Protein AF-B9L3M8-F1 (afdb_monomer_lite)

Foldseek 3Di:
DPPPDDPDDDDPVCVQVVDPVSVVCCVPVVVVVVVVVVVVVVVVPPDPDPD

Secondary structure (DSSP, 8-state):
----PPPPPPPHHHHHHS-HHHHHHHHHHHHHHHHHHHHHHHHHHS-S---

Radius of gyration: 23.06 Å; chains: 1; bounding box: 40×19×78 Å

pLDDT: mean 88.07, std 13.23, range [48.25, 98.62]

Sequence (51 aa):
MEQRERPERIPWPQVLLDDIFLLLMAGLVVPTLFYLIWGLIDLGFIPLFGR

Organism: Thermomicrobium roseum (strain ATCC 27502 / DSM 5159 / P-2) (NCBI:txid309801)

Structure (mmCIF, N/CA/C/O backbone):
data_AF-B9L3M8-F1
#
_entry.id   AF-B9L3M8-F1
#
loop_
_atom_site.group_PDB
_atom_site.id
_atom_site.type_symbol
_atom_site.label_atom_id
_atom_site.label_alt_id
_atom_site.label_comp_id
_atom_site.label_asym_id
_atom_site.label_entity_id
_atom_site.label_seq_id
_atom_site.pdbx_PDB_ins_code
_atom_site.Cartn_x
_atom_site.Cartn_y
_atom_site.Cartn_z
_atom_site.occupancy
_atom_site.B_iso_or_equiv
_atom_site.auth_seq_id
_atom_site.auth_comp_id
_atom_site.auth_asym_id
_atom_site.auth_atom_id
_atom_site.pdbx_PDB_model_num
ATOM 1 N N . MET A 1 1 ? -23.059 -12.131 42.751 1.00 48.25 1 MET A N 1
ATOM 2 C CA . MET A 1 1 ? -21.785 -12.690 42.258 1.00 48.25 1 MET A CA 1
ATOM 3 C C . MET A 1 1 ? -21.436 -11.910 41.003 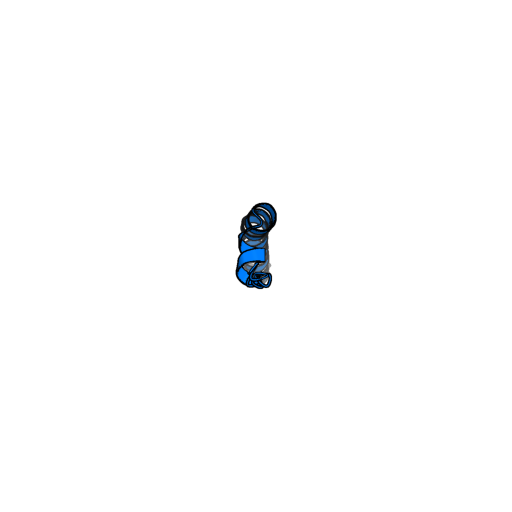1.00 48.25 1 MET A C 1
ATOM 5 O O . MET A 1 1 ? -21.993 -12.205 39.957 1.00 48.25 1 MET A O 1
ATOM 9 N N . GLU A 1 2 ? -20.626 -10.857 41.108 1.00 57.25 2 GLU A N 1
ATOM 10 C CA . GLU A 1 2 ? -20.105 -10.166 39.921 1.00 57.25 2 GLU A CA 1
ATOM 11 C C . GLU A 1 2 ? -19.061 -11.078 39.273 1.00 57.25 2 GLU A C 1
ATOM 13 O O . GLU A 1 2 ? -17.935 -11.208 39.758 1.00 57.25 2 GLU A O 1
ATOM 18 N N . GLN A 1 3 ? -19.456 -11.782 38.212 1.00 59.19 3 GLN A N 1
ATOM 19 C CA . GLN A 1 3 ? -18.492 -12.405 37.318 1.00 59.19 3 GLN A CA 1
ATOM 20 C C . GLN A 1 3 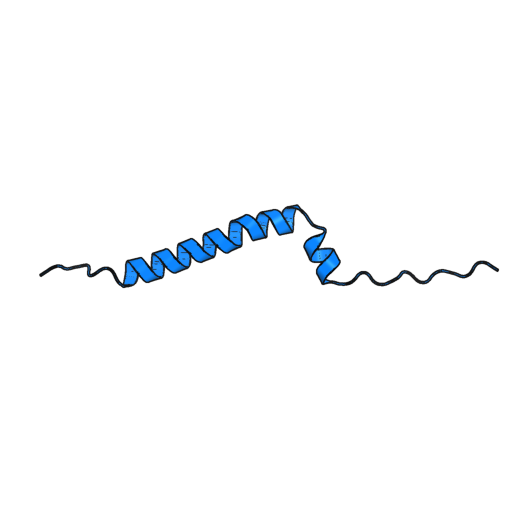? -17.723 -11.268 36.647 1.00 59.19 3 GLN A C 1
ATOM 22 O O . GLN A 1 3 ? -18.277 -10.515 35.855 1.00 59.19 3 GLN A O 1
ATOM 27 N N . ARG A 1 4 ? -16.448 -11.108 37.013 1.00 57.44 4 ARG A N 1
ATOM 28 C CA . ARG A 1 4 ? -15.527 -10.225 36.298 1.00 57.44 4 ARG A CA 1
ATOM 29 C C . ARG A 1 4 ? -15.342 -10.798 34.897 1.00 57.44 4 ARG A C 1
ATOM 31 O O . ARG A 1 4 ? -14.565 -11.739 34.722 1.00 57.44 4 ARG A O 1
ATOM 38 N N . GLU A 1 5 ? -16.080 -10.266 33.931 1.00 64.75 5 GLU A N 1
ATOM 39 C CA . GLU A 1 5 ? -15.852 -10.538 32.516 1.00 64.75 5 GLU A CA 1
ATOM 40 C C . GLU A 1 5 ? -14.396 -10.186 32.201 1.00 64.75 5 GLU A C 1
ATOM 42 O O . GLU A 1 5 ? -13.933 -9.063 32.415 1.00 64.75 5 GLU A O 1
ATOM 47 N N . ARG A 1 6 ? -13.618 -11.196 31.801 1.00 72.00 6 ARG A N 1
ATOM 48 C CA . ARG A 1 6 ? -12.241 -10.976 31.362 1.00 72.00 6 ARG A CA 1
ATOM 49 C C . ARG A 1 6 ? -12.320 -10.234 30.028 1.00 72.00 6 ARG A C 1
ATOM 51 O O . ARG A 1 6 ? -13.096 -10.673 29.184 1.00 72.00 6 ARG A O 1
ATOM 58 N N . PRO A 1 7 ? -11.535 -9.165 29.814 1.00 73.62 7 PRO A N 1
ATOM 59 C CA . PRO A 1 7 ? -11.545 -8.467 28.538 1.00 73.62 7 PRO A CA 1
ATOM 60 C C . PRO A 1 7 ? -11.173 -9.455 27.431 1.00 73.62 7 PRO A C 1
ATOM 62 O O . PRO A 1 7 ? -10.090 -10.048 27.449 1.00 73.62 7 PRO A O 1
ATOM 65 N N . GLU A 1 8 ? -12.102 -9.673 26.506 1.00 80.56 8 GLU A N 1
ATOM 66 C CA . GLU A 1 8 ? -11.884 -10.518 25.343 1.00 80.56 8 GLU A CA 1
ATOM 67 C C . GLU A 1 8 ? -10.843 -9.844 24.442 1.00 80.56 8 GLU A C 1
ATOM 69 O O . GLU A 1 8 ? -10.910 -8.646 24.156 1.00 80.56 8 GLU A O 1
ATOM 74 N N . ARG A 1 9 ? -9.800 -10.587 24.062 1.00 85.12 9 ARG A N 1
ATOM 75 C CA . ARG A 1 9 ? -8.700 -10.026 23.277 1.00 85.12 9 ARG A CA 1
ATOM 76 C C . ARG A 1 9 ? -9.170 -9.818 21.844 1.00 85.12 9 ARG A C 1
ATOM 78 O O . ARG A 1 9 ? -9.458 -10.789 21.152 1.00 85.12 9 ARG A O 1
ATOM 85 N N . ILE A 1 10 ? -9.162 -8.568 21.392 1.00 86.94 10 ILE A N 1
ATOM 86 C CA . ILE A 1 10 ? -9.538 -8.217 20.021 1.00 86.94 10 ILE A CA 1
ATOM 87 C C . ILE A 1 10 ? -8.536 -8.853 19.029 1.00 86.94 10 ILE A C 1
ATOM 89 O O . ILE A 1 10 ? -7.319 -8.686 19.195 1.00 86.94 10 ILE A O 1
ATOM 93 N N . PRO A 1 11 ? -9.012 -9.594 18.013 1.00 91.81 11 PRO A N 1
ATOM 94 C CA . PRO A 1 11 ? -8.198 -10.126 16.925 1.00 91.81 11 PRO A CA 1
ATOM 95 C C . PRO A 1 11 ? -7.424 -9.042 16.161 1.00 91.81 11 PRO A C 1
ATOM 97 O O . PRO A 1 11 ? -7.952 -7.985 15.828 1.00 91.81 11 PRO A O 1
ATOM 100 N N . TRP A 1 12 ? -6.169 -9.330 15.805 1.00 92.88 12 TRP A N 1
ATOM 101 C CA . TRP A 1 12 ? -5.284 -8.369 15.129 1.00 92.88 12 TRP A CA 1
ATOM 102 C C . TRP A 1 12 ? -5.785 -7.886 13.753 1.00 92.88 12 TRP A C 1
ATOM 104 O O . TRP A 1 12 ? -5.695 -6.689 13.487 1.00 92.88 12 TRP A O 1
ATOM 114 N N . PRO A 1 13 ? -6.363 -8.748 12.887 1.00 92.69 13 PRO A N 1
ATOM 115 C CA . PRO A 1 13 ? -6.918 -8.286 11.616 1.00 92.69 13 PRO A CA 1
ATOM 116 C C . PRO A 1 13 ? -8.086 -7.310 11.793 1.00 92.69 13 PRO A C 1
ATOM 118 O O . PRO A 1 13 ? -8.272 -6.444 10.951 1.00 92.69 13 PRO A O 1
ATOM 121 N N . GLN A 1 14 ? -8.843 -7.425 12.889 1.00 91.94 14 GLN A N 1
ATOM 122 C CA . GLN A 1 14 ? -9.943 -6.513 13.207 1.00 91.94 14 GLN A CA 1
ATOM 123 C C . GLN A 1 14 ? -9.408 -5.109 13.487 1.00 91.94 14 GLN A C 1
ATOM 125 O O . GLN A 1 14 ? -9.806 -4.164 12.826 1.00 91.94 14 GLN A O 1
ATOM 130 N N . VAL A 1 15 ? -8.389 -4.998 14.344 1.00 92.25 15 VAL A N 1
ATOM 131 C CA . VAL A 1 15 ? -7.735 -3.712 14.646 1.00 92.25 15 VAL A CA 1
ATOM 132 C C . VAL A 1 15 ? -7.194 -3.028 13.384 1.00 92.25 15 VAL A C 1
ATOM 134 O O . VAL A 1 15 ? -7.263 -1.809 13.270 1.00 92.25 15 VAL A O 1
ATOM 137 N N . LEU A 1 16 ? -6.669 -3.801 12.429 1.00 92.50 16 LEU A N 1
ATOM 138 C CA . LEU A 1 16 ? -6.163 -3.266 11.163 1.00 92.50 16 LEU A CA 1
ATOM 139 C C . LEU A 1 16 ? -7.288 -2.763 10.242 1.00 92.50 16 LEU A C 1
ATOM 141 O O . LEU A 1 16 ? -7.132 -1.733 9.593 1.00 92.50 16 LEU A O 1
ATOM 145 N N . LEU A 1 17 ? -8.393 -3.509 10.159 1.00 94.31 17 LEU A N 1
ATOM 146 C CA . LEU A 1 17 ? -9.527 -3.209 9.280 1.00 94.31 17 LEU A CA 1
ATOM 147 C C . LEU A 1 17 ? -10.505 -2.184 9.881 1.00 94.31 17 LEU A C 1
ATOM 149 O O . LEU A 1 17 ? -11.301 -1.612 9.144 1.00 94.31 17 LEU A O 1
ATOM 153 N N . ASP A 1 18 ? -10.443 -1.929 11.187 1.00 94.69 18 ASP A N 1
ATOM 154 C CA . ASP A 1 18 ? -11.296 -0.945 11.861 1.00 94.69 18 ASP A CA 1
ATOM 155 C C . ASP A 1 18 ? -10.780 0.502 11.693 1.00 94.69 18 ASP A C 1
ATOM 157 O O . ASP A 1 18 ? -11.522 1.459 11.923 1.00 94.69 18 ASP A O 1
ATOM 161 N N . ASP A 1 19 ? -9.527 0.692 11.257 1.00 96.19 19 ASP A N 1
ATOM 162 C CA . ASP A 1 19 ? -8.951 2.016 11.003 1.00 96.19 19 ASP A CA 1
ATOM 163 C C . ASP A 1 19 ? -9.186 2.461 9.548 1.00 96.19 19 ASP A C 1
ATOM 165 O O . ASP A 1 19 ? -8.504 2.049 8.603 1.00 96.19 19 ASP A O 1
ATOM 169 N N . ILE A 1 20 ? -10.155 3.362 9.371 1.00 95.44 20 ILE A N 1
ATOM 170 C CA . ILE A 1 20 ? -10.525 3.901 8.059 1.00 95.44 20 ILE A CA 1
ATOM 171 C C . ILE A 1 20 ? -9.382 4.655 7.368 1.00 95.44 20 ILE A C 1
ATOM 173 O O . ILE A 1 20 ? -9.303 4.631 6.141 1.00 95.44 20 ILE A O 1
ATOM 177 N N . PHE A 1 21 ? -8.481 5.305 8.112 1.00 97.12 21 PHE A N 1
ATOM 178 C CA . PHE A 1 21 ? -7.343 6.008 7.518 1.00 97.12 21 PHE A CA 1
ATOM 179 C C . PHE A 1 21 ? -6.296 5.022 7.026 1.00 97.12 21 PHE A C 1
ATOM 181 O O . PHE A 1 21 ? -5.728 5.225 5.952 1.00 97.12 21 PHE A O 1
ATOM 188 N N . LEU A 1 22 ? -6.075 3.939 7.770 1.00 96.12 22 LEU A N 1
ATOM 189 C CA . LEU A 1 22 ? -5.181 2.871 7.344 1.00 96.12 22 LEU A CA 1
ATOM 190 C C . LEU A 1 22 ? -5.711 2.186 6.081 1.00 96.12 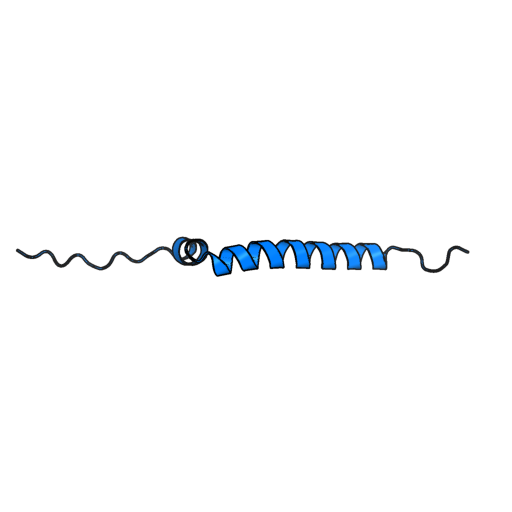22 LEU A C 1
ATOM 192 O O . LEU A 1 22 ? -4.953 1.983 5.131 1.00 96.12 22 LEU A O 1
ATOM 196 N N . LEU A 1 23 ? -7.014 1.902 6.032 1.00 95.69 23 LEU A N 1
ATOM 197 C CA . LEU A 1 23 ? -7.677 1.366 4.843 1.00 95.69 23 LEU A CA 1
ATOM 198 C C . LEU A 1 23 ? -7.618 2.331 3.653 1.00 95.69 23 LEU A C 1
ATOM 200 O O . LEU A 1 23 ? -7.310 1.908 2.540 1.00 95.69 23 LEU A O 1
ATOM 204 N N . LEU A 1 24 ? -7.870 3.623 3.876 1.00 96.81 24 LEU A N 1
ATOM 205 C CA . LEU A 1 24 ? -7.776 4.660 2.846 1.00 96.81 24 LEU A CA 1
ATOM 206 C C . LEU A 1 24 ? -6.348 4.760 2.296 1.00 96.81 24 LEU A C 1
ATOM 208 O O . LEU A 1 24 ? -6.142 4.795 1.083 1.00 96.81 24 LEU A O 1
ATOM 212 N N . MET A 1 25 ? -5.357 4.773 3.189 1.00 97.50 25 MET A N 1
ATOM 213 C CA . MET A 1 25 ? -3.949 4.818 2.822 1.00 97.50 25 MET A CA 1
ATOM 214 C C . MET A 1 25 ? -3.566 3.572 2.031 1.00 97.50 25 MET A C 1
ATOM 216 O O . MET A 1 25 ? -2.968 3.706 0.972 1.00 97.50 25 MET A O 1
ATOM 220 N N . ALA A 1 26 ? -3.937 2.373 2.485 1.00 97.00 26 ALA A N 1
ATOM 221 C CA . ALA A 1 26 ? -3.687 1.142 1.742 1.00 97.00 26 ALA A CA 1
ATOM 222 C C . ALA A 1 26 ? -4.358 1.184 0.359 1.00 97.00 26 ALA A C 1
ATOM 224 O O . ALA A 1 26 ? -3.721 0.861 -0.643 1.00 97.00 26 ALA A O 1
ATOM 225 N N . GLY A 1 27 ? -5.599 1.673 0.293 1.00 97.00 27 GLY A N 1
ATOM 226 C CA . GLY A 1 27 ? -6.357 1.852 -0.942 1.00 97.00 27 GLY A CA 1
ATOM 227 C C . GLY A 1 27 ? -5.715 2.817 -1.938 1.00 97.00 27 GLY A C 1
ATOM 228 O O . GLY A 1 27 ? -5.902 2.638 -3.134 1.00 97.00 27 GLY A O 1
ATOM 229 N N . LEU A 1 28 ? -4.927 3.796 -1.487 1.00 98.12 28 LEU A N 1
ATOM 230 C CA . LEU A 1 28 ? -4.180 4.698 -2.370 1.00 98.12 28 LEU A CA 1
ATOM 231 C C . LEU A 1 28 ? -2.761 4.188 -2.654 1.00 98.12 28 LEU A C 1
ATOM 233 O O . LEU A 1 28 ? -2.324 4.139 -3.804 1.00 98.12 28 LEU A O 1
ATOM 237 N N . VAL A 1 29 ? -2.029 3.810 -1.608 1.00 98.44 29 VAL A N 1
ATOM 238 C CA . VAL A 1 29 ? -0.607 3.455 -1.663 1.00 98.44 29 VAL A CA 1
ATOM 239 C C . VAL A 1 29 ? -0.396 2.167 -2.444 1.00 98.44 29 VAL A C 1
ATOM 241 O O . VAL A 1 29 ? 0.476 2.133 -3.307 1.00 98.44 29 VAL A O 1
ATOM 244 N N . VAL A 1 30 ? -1.198 1.126 -2.197 1.00 98.06 30 VAL A N 1
ATOM 245 C CA . VAL A 1 30 ? -1.039 -0.167 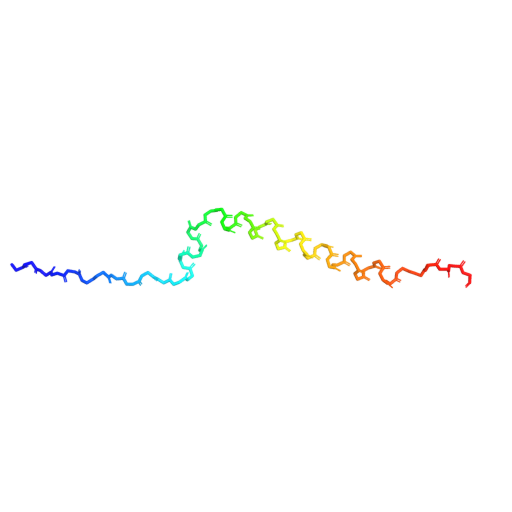-2.878 1.00 98.06 30 VAL A CA 1
ATOM 246 C C . VAL A 1 30 ? -1.172 -0.027 -4.399 1.00 98.06 30 VAL A C 1
ATOM 248 O O . VAL A 1 30 ? -0.217 -0.386 -5.089 1.00 98.06 30 VAL A O 1
ATOM 251 N N . PRO A 1 31 ? -2.268 0.524 -4.963 1.00 98.00 31 PRO A N 1
ATOM 252 C CA . PRO A 1 31 ? -2.369 0.666 -6.414 1.00 98.00 31 PRO A CA 1
ATOM 253 C C . PRO A 1 31 ? -1.372 1.677 -6.980 1.00 98.00 31 PRO A C 1
ATOM 255 O O . PRO A 1 31 ? -0.880 1.469 -8.085 1.00 98.00 31 PRO A O 1
ATOM 258 N N . THR A 1 32 ? -1.019 2.731 -6.237 1.00 98.56 32 THR A N 1
ATOM 259 C CA . THR A 1 32 ? -0.008 3.699 -6.691 1.00 98.56 32 THR A CA 1
ATOM 260 C C . THR A 1 32 ? 1.353 3.033 -6.853 1.00 98.56 32 THR A C 1
ATOM 262 O O . THR A 1 32 ? 1.974 3.152 -7.905 1.00 98.56 32 THR A O 1
ATOM 265 N N . LEU A 1 33 ? 1.813 2.291 -5.842 1.00 98.62 33 LEU A N 1
ATOM 266 C CA . LEU A 1 33 ? 3.079 1.566 -5.919 1.00 98.62 33 LEU A CA 1
ATOM 267 C C . LEU A 1 33 ? 3.037 0.500 -7.010 1.00 98.62 33 LEU A C 1
ATOM 269 O O . LEU A 1 33 ? 4.003 0.362 -7.755 1.00 98.62 33 LEU A O 1
ATOM 273 N N . PHE A 1 34 ? 1.915 -0.209 -7.144 1.00 98.50 34 PHE A N 1
ATOM 274 C CA . PHE A 1 34 ? 1.740 -1.195 -8.204 1.00 98.50 34 PHE A CA 1
ATOM 275 C C . PHE A 1 34 ? 1.877 -0.557 -9.591 1.00 98.50 34 PHE A C 1
ATOM 277 O O . PHE A 1 34 ? 2.637 -1.051 -10.420 1.00 98.50 34 PHE A O 1
ATOM 284 N N . TYR A 1 35 ? 1.206 0.576 -9.820 1.00 97.50 35 TYR A N 1
ATOM 285 C CA . TYR A 1 35 ? 1.284 1.323 -11.074 1.00 97.50 35 TYR A CA 1
ATOM 286 C C . TYR A 1 35 ? 2.693 1.860 -11.340 1.00 97.50 35 TYR A C 1
ATOM 288 O O . TYR A 1 35 ? 3.183 1.761 -12.461 1.00 97.50 35 TYR A O 1
ATOM 296 N N . LEU A 1 36 ? 3.372 2.387 -10.317 1.00 98.25 36 LEU A N 1
ATOM 297 C CA . LEU A 1 36 ? 4.746 2.871 -10.446 1.00 98.25 36 LEU A CA 1
ATOM 298 C C . LEU A 1 36 ? 5.704 1.742 -10.819 1.00 98.25 36 LEU A C 1
ATOM 300 O O . LEU A 1 36 ? 6.471 1.885 -11.764 1.00 98.25 36 LEU A O 1
ATOM 304 N N . ILE A 1 37 ? 5.647 0.614 -10.110 1.00 98.25 37 ILE A N 1
ATOM 305 C CA . ILE A 1 37 ? 6.500 -0.544 -10.396 1.00 98.25 37 ILE A CA 1
ATOM 306 C C . ILE A 1 37 ? 6.218 -1.061 -11.803 1.00 98.25 37 ILE A C 1
ATOM 308 O O . ILE A 1 37 ? 7.155 -1.275 -12.568 1.00 98.25 37 ILE A O 1
ATOM 312 N N . TRP A 1 38 ? 4.943 -1.210 -12.164 1.00 97.50 38 TRP A N 1
ATOM 313 C CA . TRP A 1 38 ? 4.557 -1.632 -13.505 1.00 97.50 38 TRP A CA 1
ATOM 314 C C . TRP A 1 38 ? 5.091 -0.676 -14.575 1.00 97.50 38 TRP A C 1
ATOM 316 O O . TRP A 1 38 ? 5.707 -1.119 -15.538 1.00 97.50 38 TRP A O 1
ATOM 326 N N . GLY A 1 39 ? 4.927 0.633 -14.379 1.00 96.00 39 GLY A N 1
ATOM 327 C CA . GLY A 1 39 ? 5.432 1.652 -15.294 1.00 96.00 39 GLY A CA 1
ATOM 328 C C . GLY A 1 39 ? 6.956 1.656 -15.411 1.00 96.00 39 GLY A C 1
ATOM 329 O O . GLY A 1 39 ? 7.478 1.869 -16.498 1.00 96.00 39 GLY A O 1
ATOM 330 N N . LEU A 1 40 ? 7.686 1.377 -14.327 1.00 97.00 40 LEU A N 1
ATOM 331 C CA . LEU A 1 40 ? 9.147 1.246 -14.361 1.00 97.00 40 LEU A CA 1
ATOM 332 C C . LEU A 1 40 ? 9.598 -0.005 -15.118 1.00 97.00 40 LEU A C 1
ATOM 334 O O . LEU A 1 40 ? 10.571 0.058 -15.868 1.00 97.00 40 LEU A O 1
ATOM 338 N N . ILE A 1 41 ? 8.896 -1.124 -14.925 1.00 95.94 41 ILE A N 1
ATOM 339 C CA . ILE A 1 41 ? 9.131 -2.357 -15.681 1.00 95.94 41 ILE A CA 1
ATOM 340 C C . ILE A 1 41 ? 8.906 -2.079 -17.170 1.00 95.94 41 ILE A C 1
ATOM 342 O O . ILE A 1 41 ? 9.800 -2.336 -17.970 1.00 95.94 41 ILE A O 1
ATOM 346 N N . ASP A 1 42 ? 7.758 -1.497 -17.524 1.00 94.44 42 ASP A N 1
ATOM 347 C CA . ASP A 1 42 ? 7.403 -1.158 -18.905 1.00 94.44 42 ASP A CA 1
ATOM 348 C C . ASP A 1 42 ? 8.437 -0.214 -19.534 1.00 94.44 42 ASP A C 1
ATOM 350 O O . ASP A 1 42 ? 8.977 -0.502 -20.599 1.00 94.44 42 ASP A O 1
ATOM 354 N N . LEU A 1 43 ? 8.827 0.844 -18.814 1.00 93.31 43 LEU A N 1
ATOM 355 C CA . LEU A 1 43 ? 9.850 1.796 -19.248 1.00 93.31 43 LEU A CA 1
ATOM 356 C C . LEU A 1 43 ? 11.208 1.130 -19.519 1.00 93.31 43 LEU A C 1
ATOM 358 O O . LEU A 1 43 ? 11.881 1.495 -20.481 1.00 93.31 43 LEU A O 1
ATOM 362 N N . GLY A 1 44 ? 11.609 0.149 -18.705 1.00 92.88 44 GLY A N 1
ATOM 363 C CA . GLY A 1 44 ? 12.849 -0.609 -18.902 1.00 92.88 44 GLY A CA 1
ATOM 364 C C . GLY A 1 44 ? 12.843 -1.505 -20.146 1.00 92.88 44 GLY A C 1
ATOM 365 O O . GLY A 1 44 ? 13.912 -1.850 -20.650 1.00 92.88 44 GLY A O 1
ATOM 366 N N . PHE A 1 45 ? 11.661 -1.856 -20.660 1.00 90.00 45 PHE A N 1
ATOM 367 C CA . PHE A 1 45 ? 11.496 -2.659 -21.873 1.00 90.00 45 PHE A CA 1
ATOM 368 C C . PHE A 1 45 ? 11.303 -1.826 -23.146 1.00 90.00 45 PHE A C 1
ATOM 370 O O . PHE A 1 45 ? 11.335 -2.395 -24.240 1.00 90.00 45 PHE A O 1
ATOM 377 N N . ILE A 1 46 ? 11.152 -0.499 -23.048 1.00 87.94 46 ILE A N 1
ATOM 378 C CA . ILE A 1 46 ? 11.072 0.370 -24.228 1.00 87.94 46 ILE A CA 1
ATOM 379 C C . ILE A 1 46 ? 12.460 0.451 -24.888 1.00 87.94 46 ILE A C 1
ATOM 381 O O . ILE A 1 46 ? 13.407 0.952 -24.273 1.00 87.94 46 ILE A O 1
ATOM 385 N N . PRO A 1 47 ? 12.619 0.010 -26.152 1.00 83.44 47 PRO A N 1
ATOM 386 C CA . PRO A 1 47 ? 13.886 0.144 -26.856 1.00 83.44 47 PRO A CA 1
ATOM 387 C C . PRO A 1 47 ? 14.173 1.627 -27.116 1.00 83.44 47 PRO A C 1
ATOM 389 O O . PRO A 1 47 ? 13.488 2.290 -27.892 1.00 83.44 47 PRO A O 1
ATOM 392 N N . LEU A 1 48 ? 15.216 2.152 -26.472 1.00 75.44 48 LEU A N 1
ATOM 393 C CA . LEU A 1 48 ? 15.600 3.568 -26.558 1.00 75.44 48 LEU A CA 1
ATOM 394 C C . LEU A 1 48 ? 16.204 3.961 -27.919 1.00 75.44 48 LEU A C 1
ATOM 396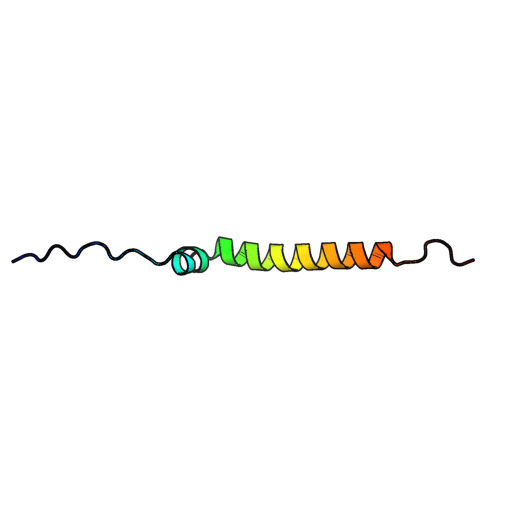 O O . LEU A 1 48 ? 16.331 5.146 -28.219 1.00 75.44 48 LEU A O 1
ATOM 400 N N . PHE A 1 49 ? 16.559 2.985 -28.757 1.00 73.00 49 PHE A N 1
ATOM 401 C CA . PHE A 1 49 ? 17.121 3.204 -30.085 1.00 73.00 49 PHE A CA 1
ATOM 402 C C . PHE A 1 49 ? 16.432 2.295 -31.100 1.00 73.00 49 PHE A C 1
ATOM 404 O O . PHE A 1 49 ? 16.804 1.143 -31.285 1.00 73.00 49 PHE A O 1
ATOM 411 N N . GLY A 1 50 ? 15.421 2.839 -31.776 1.00 71.56 50 GLY A N 1
ATOM 412 C CA . GLY A 1 50 ? 14.941 2.307 -33.046 1.00 71.56 50 GLY A CA 1
ATOM 413 C C . GLY A 1 50 ? 15.932 2.650 -34.158 1.00 71.56 50 GLY A C 1
ATOM 414 O O . GLY A 1 50 ? 15.737 3.632 -34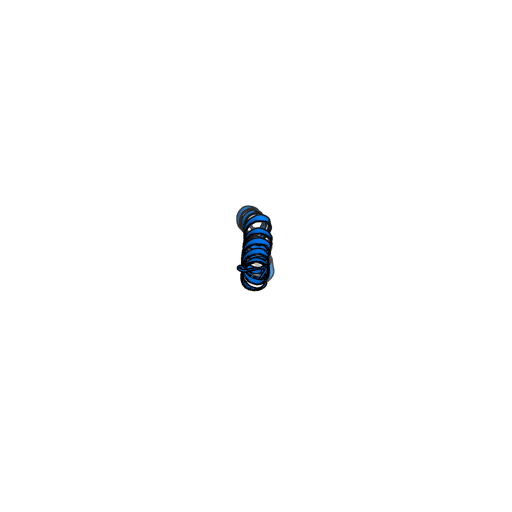.876 1.00 71.56 50 GLY A O 1
ATOM 415 N N . ARG A 1 51 ? 17.015 1.877 -34.252 1.00 63.75 51 ARG A N 1
ATOM 416 C CA . ARG A 1 51 ? 17.829 1.674 -35.457 1.00 63.75 51 ARG A CA 1
ATOM 417 C C . ARG A 1 51 ? 18.261 0.220 -35.506 1.00 63.75 51 ARG A C 1
ATOM 419 O O . ARG A 1 51 ? 18.713 -0.269 -34.450 1.00 63.75 51 ARG A O 1
#